Protein AF-A0A139XD14-F1 (afdb_monomer_lite)

Secondary structure (DSSP, 8-state):
--TTTTTT--HHHHHHHHTS-HHHHHHHHHTSS-----HHHHHHHHHHHT--HHHHHHHHHT-

InterPro domains:
  IPR001387 Cro/C1-type, helix-turn-helix domain [PS50943] (2-56)
  IPR001387 Cro/C1-type, helix-turn-helix domain [cd00093] (2-56)
  IPR010982 Lambda repressor-like, DNA-binding domain superfamily [G3DSA:1.10.260.40] (1-62)
  IPR010982 Lambda repressor-like, DNA-binding domain superfamily [SSF47413] (2-56)

Foldseek 3Di:
DQLCPVPVDDLVRLCVQLVHDSVVNVCQRVLVDQDPHDPVSLVSNCVSSVHDSVRSVVSNVVD

Organism: NCBI:txid128403

Radius of gyration: 10.25 Å; chains: 1; bounding box: 23×23×22 Å

Sequence (63 aa):
MALRLSLDLTRAQIADAVGVGEEKVAEWENGSNIPRLTLGQTVRLCKITKRTVEDLADLFKQS

Structure (mmCIF, N/CA/C/O backbone):
data_AF-A0A139XD14-F1
#
_entry.id   AF-A0A139XD14-F1
#
loop_
_atom_site.group_PDB
_atom_site.id
_atom_site.type_symbol
_atom_site.label_atom_id
_atom_site.label_alt_id
_atom_site.label_comp_id
_atom_site.label_asym_id
_atom_site.label_entity_id
_atom_site.label_seq_id
_atom_site.pdbx_PDB_ins_code
_atom_site.Cartn_x
_atom_site.Cartn_y
_atom_site.Cartn_z
_atom_site.occupancy
_atom_site.B_iso_or_equiv
_atom_site.auth_seq_id
_atom_site.auth_comp_id
_atom_site.auth_asym_id
_atom_site.auth_atom_id
_atom_site.pdbx_PDB_model_num
ATOM 1 N N . MET A 1 1 ? 13.047 -0.342 1.608 1.00 68.12 1 MET A N 1
ATOM 2 C CA . MET A 1 1 ? 12.036 -0.885 2.544 1.00 68.12 1 MET A CA 1
ATOM 3 C C . MET A 1 1 ? 10.934 -1.557 1.737 1.00 68.12 1 MET A C 1
ATOM 5 O O . MET A 1 1 ? 10.387 -0.896 0.878 1.00 68.12 1 MET A O 1
ATOM 9 N N . ALA A 1 2 ? 10.564 -2.819 1.956 1.00 79.19 2 ALA A N 1
ATOM 10 C CA . ALA A 1 2 ? 9.511 -3.424 1.125 1.00 79.19 2 ALA A CA 1
ATOM 11 C C . ALA A 1 2 ? 8.157 -3.506 1.853 1.00 79.19 2 ALA A C 1
ATOM 13 O O . ALA A 1 2 ? 8.025 -4.196 2.864 1.00 79.19 2 ALA A O 1
ATOM 14 N N . LEU A 1 3 ? 7.153 -2.811 1.297 1.00 83.50 3 LEU A N 1
ATOM 15 C CA . LEU A 1 3 ? 5.757 -2.739 1.769 1.00 83.50 3 LEU A CA 1
ATOM 16 C C . LEU A 1 3 ? 5.115 -4.126 1.905 1.00 83.50 3 LEU A C 1
ATOM 18 O O . LEU A 1 3 ? 4.231 -4.338 2.732 1.00 83.50 3 LEU A O 1
ATOM 22 N N . ARG A 1 4 ? 5.574 -5.064 1.076 1.00 85.56 4 ARG A N 1
ATOM 23 C CA . ARG A 1 4 ? 4.978 -6.386 0.880 1.00 85.56 4 ARG A CA 1
ATOM 24 C C . ARG A 1 4 ? 5.547 -7.524 1.733 1.00 85.56 4 ARG A C 1
ATOM 26 O O . ARG A 1 4 ? 4.934 -8.587 1.777 1.00 85.56 4 ARG A O 1
ATOM 33 N N . LEU A 1 5 ? 6.707 -7.348 2.381 1.00 75.12 5 LEU A N 1
ATOM 34 C CA . LEU A 1 5 ? 7.512 -8.474 2.903 1.00 75.12 5 LEU A CA 1
ATOM 35 C C . LEU A 1 5 ? 6.807 -9.345 3.949 1.00 75.12 5 LEU A C 1
ATOM 37 O O . LEU A 1 5 ? 7.101 -10.531 4.038 1.00 75.12 5 LEU A O 1
ATOM 41 N N . SER A 1 6 ? 5.884 -8.782 4.725 1.00 81.19 6 SER A N 1
ATOM 42 C CA . SER A 1 6 ? 5.165 -9.511 5.777 1.00 81.19 6 SER A CA 1
ATOM 43 C C . SER A 1 6 ? 3.775 -9.996 5.355 1.00 81.19 6 SER A C 1
ATOM 45 O O . SER A 1 6 ? 3.022 -10.468 6.202 1.00 81.19 6 SER A O 1
ATOM 47 N N . LEU A 1 7 ? 3.390 -9.813 4.088 1.00 86.75 7 LEU A N 1
ATOM 48 C CA . LEU A 1 7 ? 1.999 -9.953 3.641 1.00 86.75 7 LEU A CA 1
ATOM 49 C C . LEU A 1 7 ? 1.811 -10.919 2.469 1.00 86.75 7 LEU A C 1
ATOM 51 O O . LEU A 1 7 ? 0.688 -11.047 1.994 1.00 86.75 7 LEU A O 1
ATOM 55 N N . ASP A 1 8 ? 2.884 -11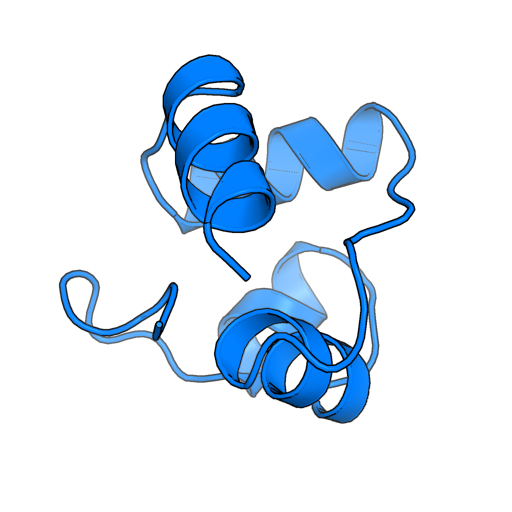.571 2.013 1.00 89.19 8 ASP A N 1
ATOM 56 C CA . ASP A 1 8 ? 2.889 -12.427 0.816 1.00 89.19 8 ASP A CA 1
ATOM 57 C C . ASP A 1 8 ? 2.258 -11.735 -0.408 1.00 89.19 8 ASP A C 1
ATOM 59 O O . ASP A 1 8 ? 1.483 -12.307 -1.170 1.00 89.19 8 ASP A O 1
ATOM 63 N N . LEU A 1 9 ? 2.556 -10.438 -0.553 1.00 94.25 9 LEU A N 1
ATOM 64 C CA . LEU A 1 9 ? 2.067 -9.618 -1.655 1.00 94.25 9 LEU A CA 1
ATOM 65 C C . LEU A 1 9 ? 3.143 -9.446 -2.728 1.00 94.25 9 LEU A C 1
ATOM 67 O O . LEU A 1 9 ? 4.340 -9.309 -2.451 1.00 94.25 9 LEU A O 1
ATOM 71 N N . THR A 1 10 ? 2.704 -9.363 -3.976 1.00 95.44 10 THR A N 1
ATOM 72 C CA . THR A 1 10 ? 3.507 -8.874 -5.094 1.00 95.44 10 THR A CA 1
ATOM 73 C C . THR A 1 10 ? 3.342 -7.361 -5.244 1.00 95.44 10 THR A C 1
ATOM 75 O O . THR A 1 10 ? 2.395 -6.755 -4.733 1.00 95.44 10 THR A O 1
ATOM 78 N N . ARG A 1 11 ? 4.264 -6.719 -5.971 1.00 95.56 11 ARG A N 1
ATOM 79 C CA . ARG A 1 11 ? 4.128 -5.293 -6.304 1.00 95.56 11 ARG A CA 1
ATOM 80 C C . ARG A 1 11 ? 2.913 -5.044 -7.194 1.00 95.56 11 ARG A C 1
ATOM 82 O O . ARG A 1 11 ? 2.203 -4.075 -6.953 1.00 95.56 11 ARG A O 1
ATOM 89 N N . ALA A 1 12 ? 2.638 -5.947 -8.138 1.00 96.88 12 ALA A N 1
ATOM 90 C CA . ALA A 1 12 ? 1.447 -5.907 -8.983 1.00 96.88 12 ALA A CA 1
ATOM 91 C C . ALA A 1 12 ? 0.147 -5.921 -8.159 1.00 96.88 12 ALA A C 1
ATOM 93 O O . ALA A 1 12 ? -0.718 -5.083 -8.376 1.00 96.88 12 ALA A O 1
ATOM 94 N N . GLN A 1 13 ? 0.038 -6.771 -7.130 1.00 97.00 13 GLN A N 1
ATOM 95 C CA . GLN A 1 13 ? -1.151 -6.799 -6.265 1.00 97.00 13 GLN A CA 1
ATOM 96 C C . GLN A 1 13 ? -1.375 -5.474 -5.521 1.00 97.00 13 GLN A C 1
ATOM 98 O O . GLN A 1 13 ? -2.511 -5.017 -5.394 1.00 97.00 13 GLN A O 1
ATOM 103 N N . ILE A 1 14 ? -0.303 -4.836 -5.042 1.00 96.44 14 ILE A N 1
ATOM 104 C CA . ILE A 1 14 ? -0.388 -3.505 -4.422 1.00 96.44 14 ILE A CA 1
ATOM 105 C C . ILE A 1 14 ? -0.773 -2.455 -5.471 1.00 96.44 14 ILE A C 1
ATOM 107 O O . ILE A 1 14 ? -1.637 -1.616 -5.213 1.00 96.44 14 ILE A O 1
ATOM 111 N N . ALA A 1 15 ? -0.155 -2.510 -6.649 1.00 97.38 15 ALA A N 1
ATOM 112 C CA . ALA A 1 15 ? -0.390 -1.583 -7.745 1.00 97.38 15 ALA A CA 1
ATOM 113 C C . ALA A 1 15 ? -1.855 -1.611 -8.203 1.00 97.38 15 ALA A C 1
ATOM 115 O O . ALA A 1 15 ? -2.506 -0.565 -8.221 1.00 97.38 15 ALA A O 1
ATOM 116 N N . ASP A 1 16 ? -2.400 -2.802 -8.444 1.00 98.06 16 ASP A N 1
ATOM 117 C CA . ASP A 1 16 ? -3.788 -3.018 -8.852 1.00 98.06 16 ASP A CA 1
ATOM 118 C C . ASP A 1 16 ? -4.773 -2.551 -7.777 1.00 98.06 16 ASP A C 1
ATOM 120 O O . ASP A 1 16 ? -5.742 -1.847 -8.068 1.00 98.06 16 ASP A O 1
ATOM 124 N N . ALA A 1 17 ? -4.509 -2.878 -6.508 1.00 97.12 17 ALA A N 1
ATOM 125 C CA . ALA A 1 17 ? -5.383 -2.486 -5.407 1.00 97.12 17 ALA A CA 1
ATOM 126 C C . ALA A 1 17 ? -5.445 -0.967 -5.208 1.00 97.12 17 ALA A C 1
ATOM 128 O O . ALA A 1 17 ? -6.490 -0.429 -4.832 1.00 97.12 17 ALA A O 1
ATOM 129 N N . VAL A 1 18 ? -4.332 -0.268 -5.437 1.00 96.94 18 VAL A N 1
ATOM 130 C CA . VAL A 1 18 ? -4.219 1.186 -5.257 1.00 96.94 18 VAL A CA 1
ATOM 131 C C . VAL A 1 18 ? -4.541 1.945 -6.555 1.00 96.94 18 VAL A C 1
ATOM 133 O O . VAL A 1 18 ? -4.873 3.130 -6.505 1.00 96.94 18 VAL A O 1
ATOM 136 N N . GLY A 1 19 ? -4.514 1.284 -7.713 1.00 97.38 19 GLY A N 1
ATOM 137 C CA . GLY A 1 19 ? -4.704 1.908 -9.023 1.00 97.38 19 GLY A CA 1
ATOM 138 C C . GLY A 1 19 ? -3.496 2.74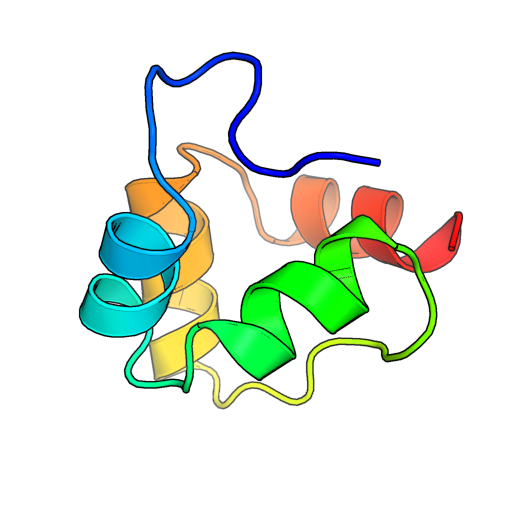6 -9.449 1.00 97.38 19 GLY A C 1
ATOM 139 O O . GLY A 1 19 ? -3.648 3.896 -9.863 1.00 97.38 19 GLY A O 1
ATOM 140 N N . VAL A 1 20 ? -2.290 2.202 -9.283 1.00 96.81 20 VAL A N 1
ATOM 141 C CA . VAL A 1 20 ? -1.019 2.797 -9.733 1.00 96.81 20 VAL A CA 1
ATOM 142 C C . VAL A 1 20 ? -0.245 1.792 -10.589 1.00 96.81 20 VAL A C 1
ATOM 144 O O . VAL A 1 20 ? -0.643 0.641 -10.694 1.00 96.81 20 VAL A O 1
ATOM 147 N N . GLY A 1 21 ? 0.861 2.211 -11.206 1.00 97.19 21 GLY A N 1
ATOM 148 C CA . GLY A 1 21 ? 1.762 1.283 -11.898 1.00 97.19 21 GLY A CA 1
ATOM 149 C C . GLY A 1 21 ? 2.663 0.517 -10.926 1.00 97.19 21 GLY A C 1
ATOM 150 O O . GLY A 1 21 ? 3.040 1.049 -9.881 1.00 97.19 21 GLY A O 1
ATOM 151 N N . GLU A 1 22 ? 3.060 -0.702 -11.295 1.00 96.75 22 GLU A N 1
ATOM 152 C CA . GLU A 1 22 ? 3.997 -1.524 -10.512 1.00 96.75 22 GLU A CA 1
ATOM 153 C C . GLU A 1 22 ? 5.343 -0.818 -10.280 1.00 96.75 22 GLU A C 1
ATOM 155 O O . GLU A 1 22 ? 5.908 -0.892 -9.189 1.00 96.75 22 GLU A O 1
ATOM 160 N N . GLU A 1 23 ? 5.810 -0.060 -11.276 1.00 96.56 23 GLU A N 1
ATOM 161 C CA . GLU A 1 23 ? 7.009 0.781 -11.192 1.00 96.56 23 GLU A CA 1
ATOM 162 C C . GLU A 1 23 ? 6.930 1.774 -10.027 1.00 96.56 23 GLU A C 1
ATOM 164 O O . GLU A 1 23 ? 7.867 1.863 -9.239 1.00 96.56 23 GLU A O 1
ATOM 169 N N . LYS A 1 24 ? 5.778 2.429 -9.819 1.00 95.19 24 LYS A N 1
ATOM 170 C CA . LYS A 1 24 ? 5.588 3.339 -8.678 1.00 95.19 24 LYS A CA 1
ATOM 171 C C . LYS A 1 24 ? 5.729 2.614 -7.349 1.00 95.19 24 LYS A C 1
ATOM 173 O O . LYS A 1 24 ? 6.328 3.148 -6.426 1.00 95.19 24 LYS A O 1
ATOM 178 N N . VAL A 1 25 ? 5.206 1.393 -7.243 1.00 95.38 25 VAL A N 1
ATOM 179 C CA . VAL A 1 25 ? 5.368 0.589 -6.024 1.00 95.38 25 VAL A CA 1
ATOM 180 C C . VAL A 1 25 ? 6.845 0.253 -5.804 1.00 95.38 25 VAL A C 1
ATOM 182 O O . VAL A 1 25 ? 7.322 0.334 -4.676 1.00 95.38 25 VAL A O 1
ATOM 185 N N . ALA A 1 26 ? 7.594 -0.067 -6.862 1.00 94.69 26 ALA A N 1
ATOM 186 C CA . ALA A 1 26 ? 9.034 -0.291 -6.765 1.00 94.69 26 ALA A CA 1
ATOM 187 C C . ALA A 1 26 ? 9.799 0.971 -6.322 1.00 94.69 26 ALA A C 1
ATOM 189 O O . ALA A 1 26 ? 10.679 0.861 -5.468 1.00 94.69 26 ALA A O 1
ATOM 190 N N . GLU A 1 27 ? 9.439 2.150 -6.839 1.00 93.88 27 GLU A N 1
ATOM 191 C CA . GLU A 1 27 ? 9.995 3.445 -6.414 1.00 93.88 27 GLU A CA 1
ATOM 192 C C . GLU A 1 27 ? 9.687 3.779 -4.945 1.00 93.88 27 GLU A C 1
ATOM 194 O O . GLU A 1 27 ? 10.501 4.377 -4.245 1.00 93.88 27 GLU A O 1
ATOM 199 N N . TRP A 1 28 ? 8.514 3.391 -4.445 1.00 93.81 28 TRP A N 1
ATOM 200 C CA . TRP A 1 28 ? 8.197 3.558 -3.025 1.00 93.81 28 TRP A CA 1
ATOM 201 C C . TRP A 1 28 ? 9.036 2.619 -2.166 1.00 93.81 28 TRP A C 1
ATOM 203 O O . TRP A 1 28 ? 9.530 3.002 -1.110 1.00 93.81 28 TRP A O 1
ATOM 213 N N . GLU A 1 29 ? 9.214 1.374 -2.616 1.00 92.25 29 GLU A N 1
ATOM 214 C CA . GLU A 1 29 ? 9.983 0.383 -1.869 1.00 92.25 29 GLU A CA 1
ATOM 215 C C . GLU A 1 29 ? 11.494 0.670 -1.865 1.00 92.25 29 GLU A C 1
ATOM 217 O O . GLU A 1 29 ? 12.201 0.322 -0.911 1.00 92.25 29 GLU A O 1
ATOM 222 N N . ASN A 1 30 ? 12.014 1.274 -2.932 1.00 91.69 30 ASN A N 1
ATOM 223 C CA . ASN A 1 30 ? 13.425 1.645 -3.038 1.00 91.69 30 ASN A CA 1
ATOM 224 C C . ASN A 1 30 ? 13.727 3.039 -2.452 1.00 91.69 30 ASN A C 1
ATOM 226 O O . ASN A 1 30 ? 14.897 3.390 -2.346 1.00 91.69 30 ASN A O 1
ATOM 230 N N . GLY A 1 31 ? 12.694 3.800 -2.075 1.00 90.25 31 GLY A N 1
ATOM 231 C CA . GLY A 1 31 ? 12.803 5.145 -1.513 1.00 90.25 31 GLY A CA 1
ATOM 232 C C . GLY A 1 31 ? 13.100 6.259 -2.519 1.00 90.25 31 GLY A C 1
ATOM 233 O O . GLY A 1 31 ? 13.308 7.402 -2.135 1.00 90.25 31 GLY A O 1
ATOM 234 N N . SER A 1 32 ? 13.078 5.966 -3.819 1.00 89.75 32 SER A N 1
ATOM 235 C CA . SER A 1 32 ? 13.332 6.958 -4.872 1.00 89.75 32 SER A CA 1
ATOM 236 C C . SER A 1 32 ? 12.161 7.925 -5.062 1.00 89.75 32 SER A C 1
ATOM 238 O O . SER A 1 32 ? 12.335 8.986 -5.658 1.00 89.75 32 SER A O 1
ATOM 240 N N . ASN A 1 33 ? 10.962 7.572 -4.581 1.00 90.62 33 ASN A N 1
ATOM 241 C CA . ASN A 1 33 ? 9.778 8.420 -4.678 1.00 90.62 33 ASN A CA 1
ATOM 242 C C . ASN A 1 33 ? 8.836 8.231 -3.483 1.00 90.62 33 ASN A C 1
ATOM 244 O O . ASN A 1 33 ? 8.514 7.109 -3.096 1.00 90.62 33 ASN A O 1
ATOM 248 N N . ILE A 1 34 ? 8.321 9.336 -2.947 1.00 88.75 34 ILE A N 1
ATOM 249 C CA . ILE A 1 34 ? 7.317 9.319 -1.878 1.00 88.75 34 ILE A CA 1
ATOM 250 C C . ILE A 1 34 ? 5.917 9.229 -2.514 1.00 88.75 34 ILE A C 1
ATOM 252 O O . ILE A 1 34 ? 5.611 10.007 -3.428 1.00 88.75 34 ILE A O 1
ATOM 256 N N . PRO A 1 35 ? 5.023 8.336 -2.045 1.00 91.06 35 PRO A N 1
ATOM 257 C CA . PRO A 1 35 ? 3.694 8.181 -2.627 1.00 91.06 35 PRO A CA 1
ATOM 258 C C . PRO A 1 35 ? 2.872 9.472 -2.574 1.00 91.06 35 PRO A C 1
ATOM 260 O O . PRO A 1 35 ? 2.570 10.006 -1.508 1.00 91.06 35 PRO A O 1
ATOM 263 N N . ARG A 1 36 ? 2.429 9.938 -3.745 1.00 92.81 36 ARG A N 1
ATOM 264 C CA . ARG A 1 36 ? 1.437 11.013 -3.882 1.00 92.81 36 ARG A CA 1
ATOM 265 C C . ARG A 1 36 ? 0.090 10.395 -4.222 1.00 92.81 36 ARG A C 1
ATOM 267 O O . ARG A 1 36 ? -0.214 10.162 -5.391 1.00 92.81 36 ARG A O 1
ATOM 274 N N . LEU A 1 37 ? -0.673 10.072 -3.185 1.00 94.56 37 LEU A N 1
ATOM 275 C CA . LEU A 1 37 ? -1.938 9.351 -3.289 1.00 94.56 37 LEU A CA 1
ATOM 276 C C . LEU A 1 37 ? -3.117 10.258 -2.941 1.00 94.56 37 LEU A C 1
ATOM 278 O O . LEU A 1 37 ? -3.035 11.109 -2.058 1.00 94.56 37 LEU A O 1
ATOM 282 N N . THR A 1 38 ? -4.242 10.046 -3.618 1.00 97.12 38 THR A N 1
ATOM 283 C CA . THR A 1 38 ? -5.529 10.590 -3.165 1.00 97.12 38 THR A CA 1
ATOM 284 C C . THR A 1 38 ? -5.976 9.893 -1.877 1.00 97.12 38 THR A C 1
ATOM 286 O O . THR A 1 38 ? -5.570 8.762 -1.613 1.00 97.12 38 THR A O 1
ATOM 289 N N . LEU A 1 39 ? -6.891 10.497 -1.110 1.00 96.56 39 LEU A N 1
ATOM 290 C CA . LEU A 1 39 ? -7.431 9.874 0.112 1.00 96.56 39 LEU A CA 1
ATOM 291 C C . LEU A 1 39 ? -7.987 8.464 -0.139 1.00 96.56 39 LEU A C 1
ATOM 293 O O . LEU A 1 39 ? -7.732 7.545 0.636 1.00 96.56 39 LEU A O 1
ATOM 297 N N . GLY A 1 40 ? -8.698 8.264 -1.253 1.00 97.81 40 GLY A N 1
ATOM 298 C CA . GLY A 1 40 ? -9.229 6.951 -1.618 1.00 97.81 40 GLY A CA 1
ATOM 299 C C . GLY A 1 40 ? -8.133 5.918 -1.896 1.00 97.81 40 GLY A C 1
ATOM 300 O O . GLY A 1 40 ? -8.288 4.750 -1.550 1.00 97.81 40 GLY A O 1
ATOM 301 N N . GLN A 1 41 ? -7.016 6.334 -2.491 1.00 97.56 41 GLN A N 1
ATOM 302 C CA . GLN A 1 41 ? -5.861 5.467 -2.728 1.00 97.56 41 GLN A CA 1
ATOM 303 C C . GLN A 1 41 ? -5.106 5.163 -1.433 1.00 97.56 41 GLN A C 1
ATOM 305 O O . GLN A 1 41 ? -4.746 4.010 -1.213 1.00 97.56 41 GLN A O 1
ATOM 310 N N . THR A 1 42 ? -4.950 6.145 -0.544 1.00 96.75 42 THR A N 1
ATOM 311 C CA . THR A 1 42 ? -4.382 5.937 0.795 1.00 96.75 42 THR A CA 1
ATOM 312 C C . THR A 1 42 ? -5.193 4.903 1.571 1.00 96.75 42 THR A C 1
ATOM 314 O O . THR A 1 42 ? -4.627 3.946 2.085 1.00 96.75 42 THR A O 1
ATOM 317 N N . VAL A 1 43 ? -6.527 5.010 1.570 1.00 97.56 43 VAL A N 1
ATOM 318 C CA . VAL A 1 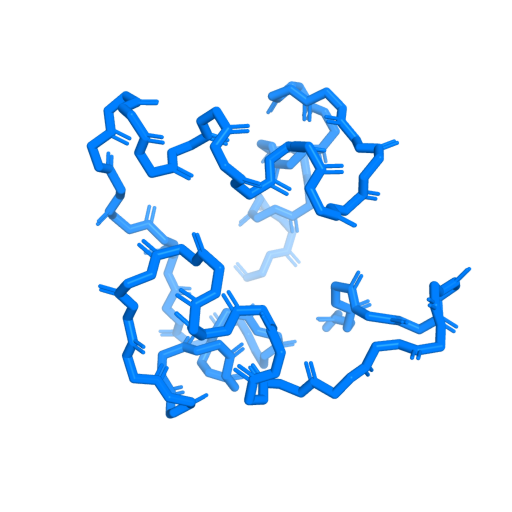43 ? -7.407 4.017 2.213 1.00 97.56 43 VAL A CA 1
ATOM 319 C C . VAL A 1 43 ? -7.215 2.618 1.620 1.00 97.56 43 VAL A C 1
ATOM 321 O O . VAL A 1 43 ? -7.168 1.640 2.367 1.00 97.56 43 VAL A O 1
ATOM 324 N N . ARG A 1 44 ? -7.099 2.490 0.292 1.00 97.81 44 ARG A N 1
ATOM 325 C CA . ARG A 1 44 ? -6.840 1.193 -0.359 1.00 97.81 44 ARG A CA 1
ATOM 326 C C . ARG A 1 44 ? -5.482 0.622 0.035 1.00 97.81 44 ARG A C 1
ATOM 328 O O . ARG A 1 44 ? -5.411 -0.561 0.361 1.00 97.81 44 ARG A O 1
ATOM 335 N N . LEU A 1 45 ? -4.446 1.460 0.063 1.00 96.00 45 LEU A N 1
ATOM 336 C CA . LEU A 1 45 ? -3.102 1.064 0.467 1.00 96.00 45 LEU A CA 1
ATOM 337 C C . LEU A 1 45 ? -3.088 0.579 1.921 1.00 96.00 45 LEU A C 1
ATOM 339 O O . LEU A 1 45 ? -2.585 -0.511 2.179 1.00 96.00 45 LEU A O 1
ATOM 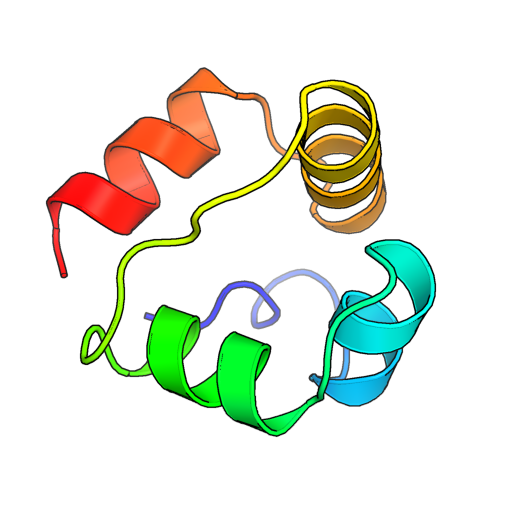343 N N . CYS A 1 46 ? -3.710 1.313 2.849 1.00 96.12 46 CYS A N 1
ATOM 344 C CA . CYS A 1 46 ? -3.868 0.890 4.245 1.00 96.12 46 CYS A CA 1
ATOM 345 C C . CYS A 1 46 ? -4.554 -0.480 4.347 1.00 96.12 46 CYS A C 1
ATOM 347 O O . CYS A 1 46 ? -4.084 -1.370 5.052 1.00 96.12 46 CYS A O 1
ATOM 349 N N . LYS A 1 47 ? -5.648 -0.683 3.598 1.00 96.44 47 LYS A N 1
ATOM 350 C CA . LYS A 1 47 ? -6.415 -1.937 3.622 1.00 96.44 47 LYS A CA 1
ATOM 351 C C . LYS A 1 47 ? -5.602 -3.132 3.133 1.00 96.44 47 LYS A C 1
ATOM 353 O O . LYS A 1 47 ? -5.582 -4.152 3.815 1.00 96.44 47 LYS A O 1
ATOM 358 N N . ILE A 1 48 ? -4.939 -3.022 1.979 1.00 95.75 48 ILE A N 1
ATOM 359 C CA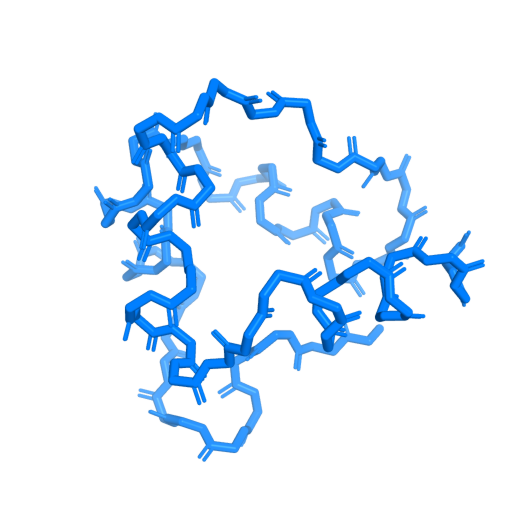 . ILE A 1 48 ? -4.165 -4.146 1.432 1.00 95.75 48 ILE A CA 1
ATOM 360 C C . ILE A 1 48 ? -2.898 -4.419 2.244 1.00 95.75 48 ILE A C 1
ATOM 362 O O . ILE A 1 48 ? -2.539 -5.575 2.450 1.00 95.75 48 ILE A O 1
ATOM 366 N N . THR A 1 49 ? -2.262 -3.372 2.773 1.00 93.81 49 THR A N 1
ATOM 367 C CA . THR A 1 49 ? -1.072 -3.527 3.618 1.00 93.81 49 THR A CA 1
ATOM 368 C C . THR A 1 49 ? -1.394 -3.892 5.068 1.00 93.81 49 THR A C 1
ATOM 370 O O . THR A 1 49 ? -0.482 -4.183 5.836 1.00 93.81 49 THR A O 1
ATOM 373 N N . LYS A 1 50 ? -2.676 -3.885 5.461 1.00 94.06 50 LYS A N 1
ATOM 374 C CA . LYS A 1 50 ? -3.126 -4.057 6.853 1.00 94.06 50 LYS A CA 1
ATOM 375 C C . LYS A 1 50 ? -2.395 -3.114 7.825 1.00 94.06 50 LYS A C 1
ATOM 377 O O . LYS A 1 50 ? -2.071 -3.507 8.942 1.00 94.06 50 LYS A O 1
ATOM 382 N N . ARG A 1 51 ? -2.122 -1.886 7.380 1.00 92.69 51 ARG A N 1
ATOM 383 C CA . ARG A 1 51 ? -1.404 -0.839 8.123 1.00 92.69 51 ARG A CA 1
ATOM 384 C C . ARG A 1 51 ? -2.278 0.387 8.304 1.00 92.69 51 ARG A C 1
ATOM 386 O O . ARG A 1 51 ? -3.192 0.627 7.511 1.00 92.69 51 ARG A O 1
ATOM 393 N N . THR A 1 52 ? -1.986 1.173 9.330 1.00 94.94 52 THR A N 1
ATOM 394 C CA . THR A 1 52 ? -2.621 2.480 9.499 1.00 94.94 52 THR A CA 1
ATOM 395 C C . THR A 1 52 ? -1.964 3.529 8.601 1.00 94.94 52 THR A C 1
ATOM 397 O O . THR A 1 52 ? -0.927 3.290 7.978 1.00 94.94 52 THR A O 1
ATOM 400 N N . VAL A 1 53 ? -2.578 4.710 8.503 1.00 93.81 53 VAL A N 1
ATOM 401 C CA . VAL A 1 53 ? -1.966 5.819 7.757 1.00 93.81 53 VAL A CA 1
ATOM 402 C C . VAL A 1 53 ? -0.709 6.331 8.464 1.00 93.81 53 VAL A C 1
ATOM 404 O O . VAL A 1 53 ? 0.231 6.751 7.796 1.00 93.81 53 VAL A O 1
ATOM 407 N N . GLU A 1 54 ? -0.660 6.234 9.792 1.00 94.25 54 GLU A N 1
ATOM 408 C CA . GLU A 1 54 ? 0.498 6.569 10.618 1.00 94.25 54 GLU A CA 1
ATOM 409 C C . GLU A 1 54 ? 1.668 5.619 10.337 1.00 94.25 54 GLU A C 1
ATOM 411 O O . GLU A 1 54 ? 2.763 6.090 10.034 1.00 94.25 54 GLU A O 1
ATOM 416 N N . ASP A 1 55 ? 1.422 4.301 10.313 1.00 92.31 55 ASP A N 1
ATOM 417 C CA . ASP A 1 55 ? 2.440 3.299 9.963 1.00 92.31 55 ASP A CA 1
ATOM 418 C C . ASP A 1 55 ? 3.052 3.580 8.587 1.00 92.31 55 ASP A C 1
ATOM 420 O O . ASP A 1 55 ? 4.263 3.468 8.390 1.00 92.31 55 ASP A O 1
ATOM 424 N N . LEU A 1 56 ? 2.204 3.920 7.610 1.00 90.69 56 LEU A N 1
ATOM 425 C CA . LEU A 1 56 ? 2.642 4.248 6.257 1.00 90.69 56 LEU A CA 1
ATOM 426 C C . LEU A 1 56 ? 3.419 5.567 6.226 1.00 90.69 56 LEU A C 1
ATOM 428 O O . LEU A 1 56 ? 4.451 5.647 5.564 1.00 90.69 56 LEU A O 1
ATOM 432 N N . ALA A 1 57 ? 2.961 6.590 6.951 1.00 90.50 57 ALA A N 1
ATOM 433 C CA . ALA A 1 57 ? 3.660 7.865 7.041 1.00 90.50 57 ALA A CA 1
ATOM 434 C C . ALA A 1 57 ? 5.070 7.685 7.619 1.00 90.50 57 ALA A C 1
ATOM 436 O O . ALA A 1 57 ? 6.022 8.243 7.081 1.00 90.50 57 ALA A O 1
ATOM 437 N N . ASP A 1 58 ? 5.229 6.878 8.666 1.00 89.75 58 ASP A N 1
ATOM 438 C CA . ASP A 1 58 ? 6.539 6.607 9.260 1.00 89.75 58 ASP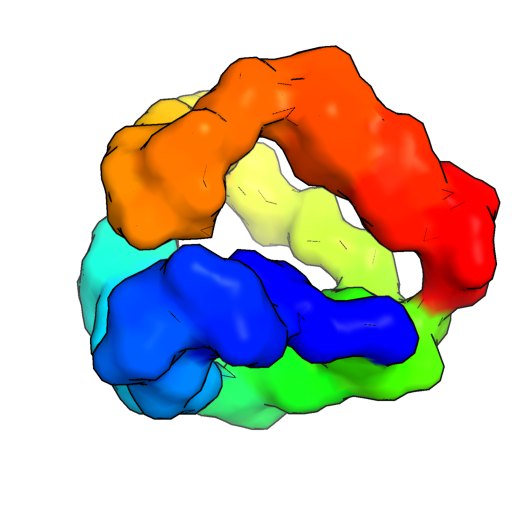 A CA 1
ATOM 439 C C . ASP A 1 58 ? 7.426 5.739 8.362 1.00 89.75 58 ASP A C 1
ATOM 441 O O . ASP A 1 58 ? 8.640 5.949 8.310 1.00 89.75 58 ASP A O 1
ATOM 445 N N . LEU A 1 59 ? 6.826 4.821 7.599 1.00 87.00 59 LEU A N 1
ATOM 446 C CA . LEU A 1 59 ? 7.526 3.990 6.621 1.00 87.00 59 LEU A CA 1
ATOM 447 C C . LEU A 1 59 ? 8.115 4.820 5.470 1.00 87.00 59 LEU A C 1
ATOM 449 O O . LEU A 1 59 ? 9.251 4.575 5.067 1.00 87.00 59 LEU A O 1
ATOM 453 N N . PHE A 1 60 ? 7.381 5.820 4.974 1.00 85.38 60 PHE A N 1
ATOM 454 C CA . PHE A 1 60 ? 7.835 6.689 3.880 1.00 85.38 60 PHE A CA 1
ATOM 455 C C . PHE A 1 60 ? 8.702 7.876 4.332 1.00 85.38 60 PHE A C 1
ATOM 457 O O . PHE A 1 60 ? 9.381 8.463 3.497 1.00 85.38 60 PHE A O 1
ATOM 464 N N . LYS A 1 61 ? 8.730 8.230 5.626 1.00 77.31 61 LYS A N 1
ATOM 465 C CA . LYS A 1 61 ? 9.667 9.238 6.177 1.00 77.31 61 LYS A CA 1
ATOM 466 C C . LYS A 1 61 ? 11.122 8.762 6.216 1.00 77.31 61 LYS A C 1
ATOM 468 O O . LYS A 1 61 ? 12.022 9.590 6.283 1.00 77.31 61 LYS A O 1
ATOM 473 N N . GLN A 1 62 ? 11.346 7.448 6.252 1.00 57.16 62 GLN A N 1
ATOM 474 C CA . GLN A 1 62 ? 12.671 6.827 6.402 1.00 57.16 62 GLN A CA 1
ATOM 475 C C . GLN A 1 62 ? 13.317 6.442 5.059 1.00 57.16 62 GLN A C 1
ATOM 477 O O . GLN A 1 62 ? 14.221 5.608 5.031 1.00 57.16 62 GLN A O 1
ATOM 482 N N . SER A 1 63 ? 12.803 6.982 3.953 1.00 51.12 63 SER A N 1
ATOM 483 C CA . SER A 1 63 ? 13.211 6.670 2.580 1.00 51.12 63 SER A CA 1
ATOM 484 C C . SER A 1 63 ? 13.957 7.828 1.936 1.00 51.12 63 SER A C 1
ATOM 486 O O . SER A 1 63 ? 13.525 8.981 2.157 1.00 51.12 63 SER A O 1
#

pLDDT: mean 91.16, std 9.01, range [51.12, 98.06]